Protein AF-A0A536NLI9-F1 (afdb_monomer_lite)

Structure (mmCIF, N/CA/C/O backbone):
data_AF-A0A536NLI9-F1
#
_entry.id   AF-A0A536NLI9-F1
#
loop_
_atom_site.group_PDB
_atom_site.id
_atom_site.type_symbol
_atom_site.label_atom_id
_atom_site.label_alt_id
_atom_site.label_comp_id
_atom_site.label_asym_id
_atom_site.label_entity_id
_atom_site.label_seq_id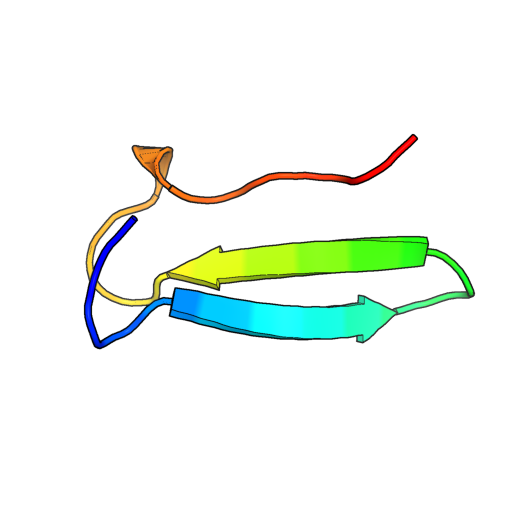
_atom_site.pdbx_PDB_ins_code
_atom_site.Cartn_x
_atom_site.Cartn_y
_atom_site.Cartn_z
_atom_site.occupancy
_atom_site.B_iso_or_equiv
_atom_site.auth_seq_id
_atom_site.auth_comp_id
_atom_site.auth_asym_id
_atom_site.auth_atom_id
_atom_site.pdbx_PDB_model_num
ATOM 1 N N . MET A 1 1 ? 6.185 0.971 -9.510 1.00 76.25 1 MET A N 1
ATOM 2 C CA . ME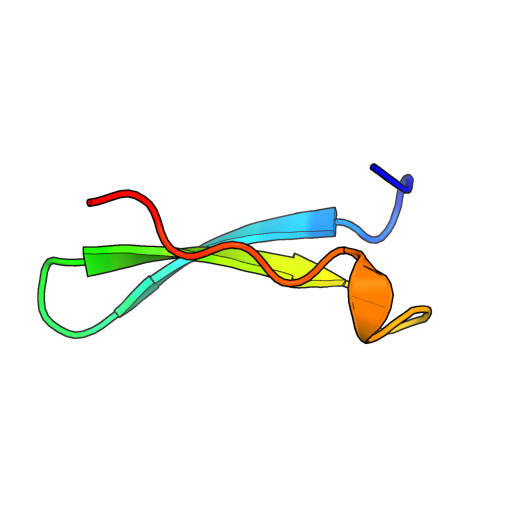T A 1 1 ? 4.811 0.424 -9.380 1.00 76.25 1 MET A CA 1
ATOM 3 C C . MET A 1 1 ? 4.542 -0.464 -10.592 1.00 76.25 1 MET A C 1
ATOM 5 O O . MET A 1 1 ? 4.926 -0.084 -11.687 1.00 76.25 1 MET A O 1
ATOM 9 N N . CYS A 1 2 ? 3.996 -1.667 -10.390 1.00 88.19 2 CYS A N 1
ATOM 10 C CA . CYS A 1 2 ? 3.858 -2.754 -11.377 1.00 88.19 2 CYS A CA 1
ATOM 11 C C . CYS A 1 2 ? 2.361 -3.049 -11.640 1.00 88.19 2 CYS A C 1
ATOM 13 O O . CYS A 1 2 ? 1.533 -2.730 -10.794 1.00 88.19 2 CYS A O 1
ATOM 15 N N . HIS A 1 3 ? 1.986 -3.744 -12.724 1.00 90.50 3 HIS A N 1
ATOM 16 C CA . HIS A 1 3 ? 0.584 -4.191 -12.926 1.00 90.50 3 HIS A CA 1
ATOM 17 C C . HIS A 1 3 ? 0.111 -5.200 -11.866 1.00 90.50 3 HIS A C 1
ATOM 19 O O . HIS A 1 3 ? -1.076 -5.421 -11.666 1.00 90.50 3 HIS A O 1
ATOM 25 N N . SER A 1 4 ? 1.056 -5.837 -11.175 1.00 90.94 4 SER A N 1
ATOM 26 C CA . SER A 1 4 ? 0.779 -6.741 -10.058 1.00 90.94 4 SER A CA 1
ATOM 27 C C . SER A 1 4 ? 0.738 -6.024 -8.701 1.00 90.94 4 SER A C 1
ATOM 29 O O . SER A 1 4 ? 0.650 -6.700 -7.675 1.00 90.94 4 SER A O 1
ATOM 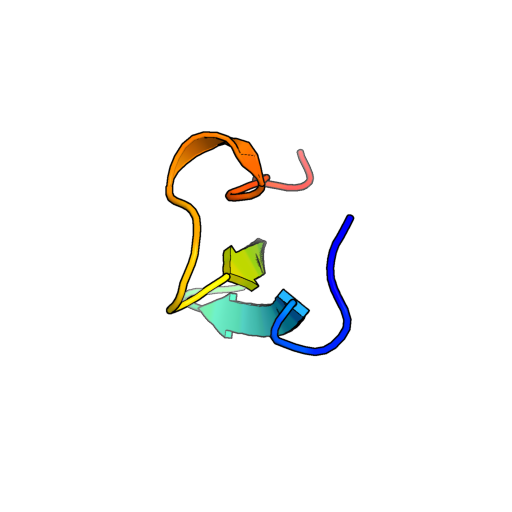31 N N . CYS A 1 5 ? 0.838 -4.687 -8.671 1.00 93.50 5 CYS A N 1
ATOM 32 C CA . CYS A 1 5 ? 0.695 -3.900 -7.453 1.00 93.50 5 CYS A CA 1
ATOM 33 C C . CYS A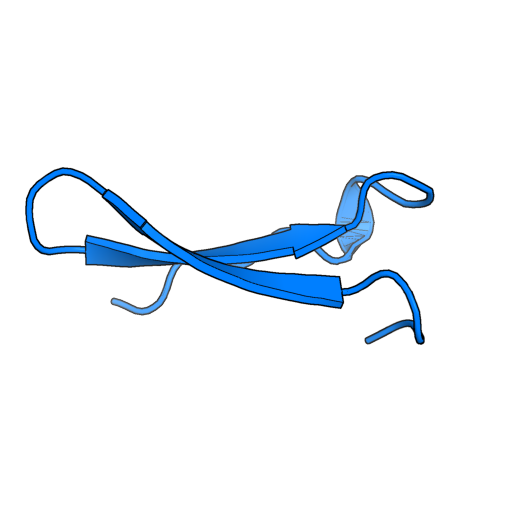 1 5 ? -0.781 -3.891 -7.075 1.00 93.50 5 CYS A C 1
ATOM 35 O O . CYS A 1 5 ? -1.635 -3.552 -7.887 1.00 93.50 5 CYS A O 1
ATOM 37 N N . LYS A 1 6 ? -1.074 -4.239 -5.829 1.00 91.81 6 LYS A N 1
ATOM 38 C CA . LYS A 1 6 ? -2.409 -4.164 -5.249 1.00 91.81 6 LYS A CA 1
ATOM 39 C C . LYS A 1 6 ? -2.355 -3.319 -3.994 1.00 91.81 6 LYS A C 1
ATOM 41 O O . LYS A 1 6 ? -1.484 -3.515 -3.144 1.00 91.81 6 LYS A O 1
ATOM 46 N N . VAL A 1 7 ? -3.301 -2.398 -3.884 1.00 92.75 7 VAL A N 1
ATOM 47 C CA . VAL A 1 7 ? -3.533 -1.635 -2.661 1.00 92.75 7 VAL A CA 1
ATOM 48 C C . VAL A 1 7 ? -4.433 -2.473 -1.759 1.00 92.75 7 VAL A C 1
ATOM 50 O O . VAL A 1 7 ? -5.460 -2.983 -2.199 1.00 92.75 7 VAL A O 1
ATOM 53 N N . ILE A 1 8 ? -4.028 -2.658 -0.508 1.00 93.19 8 ILE A N 1
ATOM 54 C CA . ILE A 1 8 ? -4.756 -3.420 0.504 1.00 93.19 8 ILE A CA 1
ATOM 55 C C . ILE A 1 8 ? -4.836 -2.608 1.795 1.00 93.19 8 ILE A C 1
ATOM 57 O O . ILE A 1 8 ? -3.907 -1.876 2.134 1.00 93.19 8 ILE A O 1
ATOM 61 N N . LYS A 1 9 ? -5.915 -2.783 2.559 1.00 93.44 9 LYS A N 1
ATOM 62 C CA . LYS A 1 9 ? -6.038 -2.240 3.915 1.00 93.44 9 LYS A CA 1
ATOM 63 C C . LYS A 1 9 ? -5.926 -3.390 4.911 1.00 93.44 9 LYS A C 1
ATOM 65 O O . LYS A 1 9 ? -6.708 -4.334 4.848 1.00 93.44 9 LYS A O 1
ATOM 70 N N . ARG A 1 10 ? -4.927 -3.354 5.795 1.00 92.69 10 ARG A N 1
ATOM 71 C CA . ARG A 1 10 ? -4.734 -4.357 6.860 1.00 92.69 10 ARG A CA 1
ATOM 72 C C . ARG A 1 10 ? -4.531 -3.644 8.186 1.00 92.69 10 ARG A C 1
ATOM 74 O O . ARG A 1 10 ? -3.659 -2.784 8.278 1.00 92.69 10 ARG A O 1
ATOM 81 N N . ASN A 1 11 ? -5.326 -4.009 9.190 1.00 92.00 11 ASN A N 1
ATOM 82 C CA . ASN A 1 11 ? -5.284 -3.428 10.535 1.00 92.00 11 ASN A CA 1
ATOM 83 C C . ASN A 1 11 ? -5.389 -1.890 10.493 1.00 92.00 11 ASN A C 1
ATOM 85 O O . ASN A 1 11 ? -4.596 -1.189 11.108 1.00 92.00 11 ASN A O 1
ATOM 89 N N . GLY A 1 12 ? -6.302 -1.362 9.670 1.00 92.44 12 GLY A N 1
ATOM 90 C CA . GLY A 1 12 ? -6.500 0.082 9.491 1.00 92.44 12 GLY A CA 1
ATOM 91 C C . GLY A 1 12 ? -5.490 0.786 8.575 1.00 92.44 12 GLY A C 1
ATOM 92 O O . GLY A 1 12 ? -5.801 1.863 8.077 1.00 92.44 12 GLY A O 1
ATOM 93 N N . VAL A 1 13 ? -4.344 0.170 8.266 1.00 92.88 13 VAL A N 1
ATOM 94 C CA . VAL A 1 13 ? -3.253 0.789 7.491 1.00 92.88 13 VAL A CA 1
ATOM 95 C C . VAL A 1 13 ? -3.342 0.429 6.007 1.00 92.88 13 VAL A C 1
ATOM 97 O O . VAL A 1 13 ? -3.466 -0.749 5.651 1.00 92.88 13 VAL A O 1
ATOM 100 N N . VAL A 1 14 ? -3.225 1.436 5.136 1.00 93.25 14 VAL A N 1
ATOM 101 C CA . VAL A 1 14 ? -3.155 1.252 3.680 1.00 93.25 14 VAL A CA 1
ATOM 102 C C . VAL A 1 14 ? -1.742 0.835 3.275 1.00 93.25 14 VAL A C 1
ATOM 104 O O . VAL A 1 14 ? -0.737 1.430 3.671 1.00 93.25 14 VAL A O 1
ATOM 107 N N . ARG A 1 15 ? -1.651 -0.242 2.497 1.00 93.06 15 ARG A N 1
ATOM 108 C CA . ARG A 1 15 ? -0.396 -0.821 2.017 1.00 93.06 15 ARG A CA 1
ATOM 109 C C . ARG A 1 15 ? -0.505 -1.122 0.535 1.00 93.06 15 ARG A C 1
ATOM 111 O O . ARG A 1 15 ? -1.538 -1.577 0.063 1.00 93.06 15 ARG A O 1
ATOM 118 N N . VAL A 1 16 ? 0.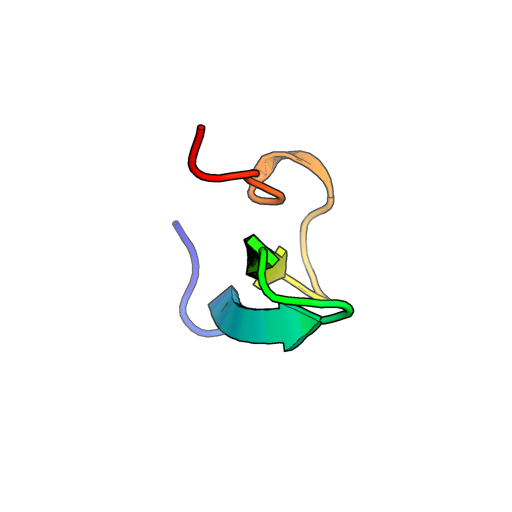591 -0.959 -0.180 1.00 93.12 16 VAL A N 1
ATOM 119 C CA . VAL A 1 16 ? 0.773 -1.470 -1.534 1.00 93.12 16 VAL A CA 1
ATOM 120 C C . VAL A 1 16 ? 1.586 -2.749 -1.419 1.00 93.12 16 VAL A C 1
ATOM 122 O O . VAL A 1 16 ? 2.640 -2.763 -0.785 1.00 93.12 16 VAL A O 1
ATOM 125 N N . ILE A 1 17 ? 1.112 -3.833 -2.020 1.00 93.19 17 ILE A N 1
ATOM 126 C CA . ILE A 1 17 ? 1.856 -5.086 -2.167 1.00 93.19 17 ILE A CA 1
ATOM 127 C C . ILE A 1 17 ? 2.056 -5.374 -3.660 1.00 93.19 17 ILE A C 1
ATOM 129 O O . ILE A 1 17 ? 1.155 -5.130 -4.446 1.00 93.19 17 ILE A O 1
ATOM 133 N N . CYS A 1 18 ? 3.207 -5.897 -4.084 1.00 93.75 18 CYS A N 1
ATOM 134 C CA . CYS A 1 18 ? 3.407 -6.446 -5.440 1.00 93.75 18 CYS A CA 1
ATOM 135 C C . CYS A 1 18 ? 3.891 -7.886 -5.249 1.00 93.75 18 CYS A C 1
ATOM 137 O O . CYS A 1 18 ? 4.866 -8.120 -4.530 1.00 93.75 18 CYS A O 1
ATOM 139 N N . SER A 1 19 ? 3.193 -8.853 -5.849 1.00 89.88 19 SER A N 1
ATOM 140 C CA . SER A 1 19 ? 3.548 -10.278 -5.752 1.00 89.88 19 SER A CA 1
ATOM 141 C C . SER A 1 19 ? 4.822 -10.609 -6.530 1.00 89.88 19 SER A C 1
ATOM 143 O O . SER A 1 19 ? 5.611 -11.433 -6.088 1.00 89.88 19 SER A O 1
ATOM 145 N N . LYS A 1 20 ? 5.047 -9.925 -7.659 1.00 90.81 20 LYS A N 1
ATOM 146 C CA . LYS A 1 20 ? 6.209 -10.133 -8.537 1.00 90.81 20 LYS A CA 1
ATOM 147 C C . LYS A 1 20 ? 7.478 -9.421 -8.066 1.00 90.81 20 LYS A C 1
ATOM 149 O O . LYS A 1 20 ? 8.574 -9.814 -8.441 1.00 90.81 20 LYS A O 1
ATOM 154 N N . THR A 1 21 ? 7.354 -8.344 -7.288 1.00 89.25 21 THR A N 1
ATOM 155 C CA . THR A 1 21 ? 8.500 -7.487 -6.951 1.00 89.25 21 THR A CA 1
ATOM 156 C C . THR A 1 21 ? 8.383 -6.935 -5.529 1.00 89.25 21 THR A C 1
ATOM 158 O O . THR A 1 21 ? 7.591 -6.020 -5.291 1.00 89.25 21 THR A O 1
ATOM 161 N N . PRO A 1 22 ? 9.204 -7.414 -4.578 1.00 83.50 22 PRO A N 1
ATOM 162 C CA . PRO A 1 22 ? 9.175 -6.948 -3.192 1.00 83.50 22 PRO A CA 1
ATOM 163 C C . PRO A 1 22 ? 9.476 -5.453 -3.022 1.00 83.50 22 PRO A C 1
ATOM 165 O O . PRO A 1 22 ? 8.913 -4.835 -2.125 1.00 83.50 22 PRO A O 1
ATOM 168 N N . LYS A 1 23 ? 10.296 -4.856 -3.904 1.00 88.38 23 LYS A N 1
ATOM 169 C CA . LYS A 1 23 ? 10.671 -3.426 -3.865 1.00 88.38 23 LYS A CA 1
ATOM 170 C C . LYS A 1 23 ? 9.495 -2.460 -4.053 1.00 88.38 23 LYS A C 1
ATOM 172 O O . LYS A 1 23 ? 9.591 -1.305 -3.674 1.00 88.38 23 LYS A O 1
ATOM 177 N N . HIS A 1 24 ? 8.386 -2.915 -4.633 1.00 90.81 24 HIS A N 1
ATOM 178 C CA . HIS A 1 24 ? 7.185 -2.093 -4.797 1.00 90.81 24 HIS A CA 1
ATOM 179 C C . HIS A 1 24 ? 6.253 -2.126 -3.579 1.00 90.81 24 HIS A C 1
ATOM 181 O O . HIS A 1 24 ? 5.185 -1.513 -3.621 1.00 90.81 24 HIS A O 1
ATOM 187 N N . LYS A 1 25 ? 6.598 -2.877 -2.523 1.00 85.81 25 LYS A N 1
ATOM 188 C CA . LYS A 1 25 ? 5.816 -2.874 -1.288 1.00 85.81 25 LYS A CA 1
ATOM 189 C C . LYS A 1 25 ? 5.958 -1.509 -0.618 1.00 85.81 25 LYS A C 1
ATOM 191 O O . LYS A 1 25 ? 7.069 -1.093 -0.312 1.00 85.81 25 LYS A O 1
ATOM 196 N N . GLN A 1 26 ? 4.839 -0.842 -0.366 1.00 87.31 26 GLN A N 1
ATOM 197 C CA . GLN A 1 26 ? 4.806 0.475 0.268 1.00 87.31 26 GLN A CA 1
ATOM 198 C C . GLN A 1 26 ? 3.810 0.461 1.424 1.00 87.31 26 GLN A C 1
ATOM 200 O O . GLN A 1 26 ? 2.761 -0.176 1.344 1.00 87.31 26 GLN A O 1
ATOM 205 N N . ARG A 1 27 ? 4.129 1.151 2.515 1.00 86.94 27 ARG A N 1
ATOM 206 C CA . ARG A 1 27 ? 3.184 1.434 3.597 1.00 86.94 27 ARG A CA 1
ATOM 207 C C . ARG A 1 27 ? 2.850 2.910 3.502 1.00 86.94 27 ARG A C 1
ATOM 209 O O . ARG A 1 27 ? 3.773 3.718 3.463 1.00 86.94 27 ARG A O 1
ATOM 216 N N . GLN A 1 28 ? 1.569 3.244 3.440 1.00 77.00 28 GLN A N 1
ATOM 217 C CA . GLN A 1 28 ? 1.166 4.625 3.629 1.00 77.00 28 GLN A CA 1
ATOM 218 C C . GLN A 1 28 ? 1.200 4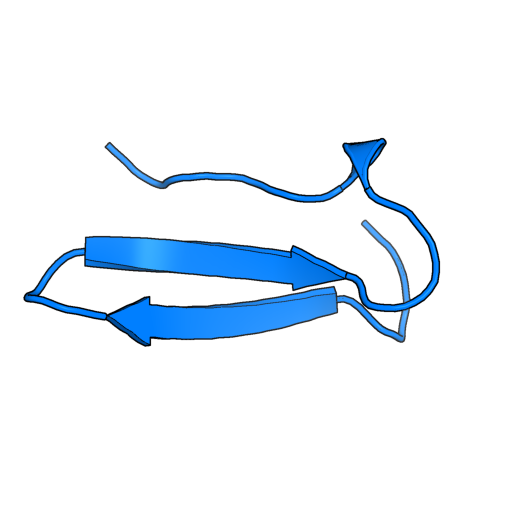.887 5.136 1.00 77.00 28 GLN A C 1
ATOM 220 O O . GLN A 1 28 ? 0.571 4.152 5.904 1.00 77.00 28 GLN A O 1
ATOM 225 N N . GLY A 1 29 ? 2.061 5.822 5.537 1.00 73.56 29 GLY A N 1
ATOM 226 C CA . GLY A 1 29 ? 1.911 6.521 6.809 1.00 73.56 29 GLY A CA 1
ATOM 227 C C . GLY A 1 29 ? 0.692 7.415 6.713 1.00 73.56 29 GLY A C 1
ATOM 228 O O . GLY A 1 29 ? 0.560 8.064 5.651 1.00 73.56 29 GLY A O 1
#

Secondary structure (DSSP, 8-state):
--TTEEEEEETTEEEEEESS-GGG-EE--

Sequence (29 aa):
MCHSCKVIKRNGVVRVICSKTPKHKQRQG

Foldseek 3Di:
DDPQWDWDADPNWIWIDHPVDRVRTDTDD

pLDDT: mean 89.32, std 5.33, range [73.56, 93.75]

Radius of gyration: 8.74 Å; chains: 1; bounding box: 17×17×24 Å